Protein AF-M2NAG7-F1 (afdb_monomer_lite)

Sequence (103 aa):
MPPPTPLPQQFPQLAGRQALSSAPVLQQPTRSHENDNLAVGDREVECRLAEDIEAHAGKCGLEQTMIKKWLDGDRKANEVCRSQDEIMQATKRKIKRGQPQVV

Structure (mmCIF, N/CA/C/O backbone):
data_AF-M2NAG7-F1
#
_entry.id   AF-M2NAG7-F1
#
loop_
_atom_site.group_PDB
_atom_site.id
_atom_site.type_symbol
_atom_site.label_atom_id
_atom_site.label_alt_id
_atom_site.label_comp_id
_atom_site.label_asym_id
_atom_site.label_entity_id
_atom_site.label_seq_id
_atom_site.pdbx_PDB_ins_code
_atom_site.Cartn_x
_atom_site.Cartn_y
_atom_site.Cartn_z
_atom_site.occupancy
_atom_site.B_iso_or_equiv
_atom_site.auth_seq_id
_atom_site.auth_comp_id
_atom_site.auth_asym_id
_atom_site.auth_atom_id
_atom_site.pdbx_PDB_model_num
ATOM 1 N N . MET A 1 1 ? 56.112 7.330 62.595 1.00 54.31 1 MET A N 1
ATOM 2 C CA . MET A 1 1 ? 54.973 7.928 61.868 1.00 54.31 1 MET A CA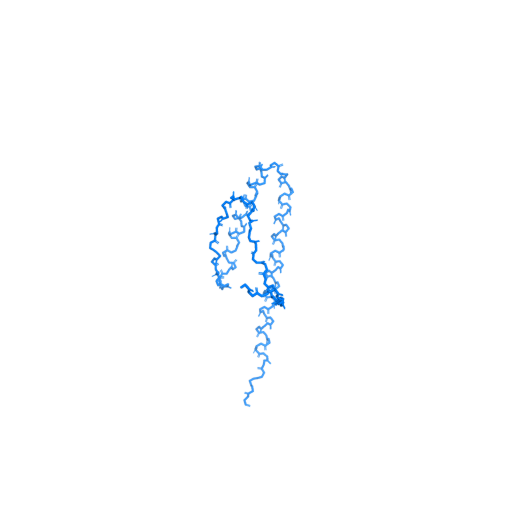 1
ATOM 3 C C . MET A 1 1 ? 55.524 8.824 60.765 1.00 54.31 1 MET A C 1
ATOM 5 O O . MET A 1 1 ? 56.148 9.818 61.115 1.00 54.31 1 MET A O 1
ATOM 9 N N . PRO A 1 2 ? 55.409 8.441 59.481 1.00 55.47 2 PRO A N 1
ATOM 10 C CA . PRO A 1 2 ? 55.806 9.270 58.338 1.00 55.47 2 PRO A CA 1
ATOM 11 C C . PRO A 1 2 ? 54.615 10.071 57.737 1.00 55.47 2 PRO A C 1
ATOM 13 O O . PRO A 1 2 ? 53.473 9.816 58.123 1.00 55.47 2 PRO A O 1
ATOM 16 N N . PRO A 1 3 ? 54.885 11.077 56.873 1.00 51.34 3 PRO A N 1
ATOM 17 C CA . PRO A 1 3 ? 54.092 12.306 56.683 1.00 51.34 3 PRO A CA 1
ATOM 18 C C . PRO A 1 3 ? 53.035 12.226 55.554 1.00 51.34 3 PRO A C 1
ATOM 20 O O . PRO A 1 3 ? 53.020 11.246 54.810 1.00 51.34 3 PRO A O 1
ATOM 23 N N . PRO A 1 4 ? 52.175 13.255 55.370 1.00 62.84 4 PRO A N 1
ATOM 24 C CA . PRO A 1 4 ? 51.257 13.347 54.231 1.00 62.84 4 PRO A CA 1
ATOM 25 C C . PRO A 1 4 ? 51.863 14.138 53.054 1.00 62.84 4 PRO A C 1
ATOM 27 O O . PRO A 1 4 ? 52.324 15.256 53.273 1.00 62.84 4 PRO A O 1
ATOM 30 N N . THR A 1 5 ? 51.839 13.602 51.817 1.00 56.00 5 THR A N 1
ATOM 31 C CA . THR A 1 5 ? 51.857 14.307 50.489 1.00 56.00 5 THR A CA 1
ATOM 32 C C . THR A 1 5 ? 51.952 13.290 49.313 1.00 56.00 5 THR A C 1
ATOM 34 O O . THR A 1 5 ? 52.484 12.211 49.561 1.00 56.00 5 THR A O 1
ATOM 37 N N . PRO A 1 6 ? 51.650 13.592 48.017 1.00 47.88 6 PRO A N 1
ATOM 38 C CA . PRO A 1 6 ? 50.519 14.276 47.339 1.00 47.88 6 PRO A CA 1
ATOM 39 C C . PRO A 1 6 ? 49.881 13.469 46.139 1.00 47.88 6 PRO A C 1
ATOM 41 O O . PRO A 1 6 ? 50.386 12.430 45.730 1.00 47.88 6 PRO A O 1
ATOM 44 N N . LEU A 1 7 ? 48.769 13.988 45.573 1.00 53.19 7 LEU A N 1
ATOM 45 C CA . LEU A 1 7 ? 47.985 13.622 44.342 1.00 53.19 7 LEU A CA 1
ATOM 46 C C . LEU A 1 7 ? 48.819 13.560 43.014 1.00 53.19 7 LEU A C 1
ATOM 48 O O . LEU A 1 7 ? 49.886 14.174 43.039 1.00 53.19 7 LEU A O 1
ATOM 52 N N . PRO A 1 8 ? 48.395 12.953 41.847 1.00 46.47 8 PRO A N 1
ATOM 53 C CA . PRO A 1 8 ? 47.119 13.236 41.135 1.00 46.47 8 PRO A CA 1
ATOM 54 C C . PRO A 1 8 ? 46.455 12.156 40.216 1.00 46.47 8 PRO A C 1
ATOM 56 O O . PRO A 1 8 ? 47.049 11.175 39.793 1.00 46.47 8 PRO A O 1
ATOM 59 N N . GLN A 1 9 ? 45.180 12.438 39.895 1.00 55.50 9 GLN A N 1
ATOM 60 C CA . GLN A 1 9 ? 44.351 12.086 38.719 1.00 55.50 9 GLN A CA 1
ATOM 61 C C . GLN A 1 9 ? 44.600 10.801 37.900 1.00 55.50 9 GLN A C 1
ATOM 63 O O . GLN A 1 9 ? 45.524 10.732 37.100 1.00 55.50 9 GLN A O 1
ATOM 68 N N . GLN A 1 10 ? 43.572 9.942 37.867 1.00 42.47 10 GLN A N 1
ATOM 69 C CA . GLN A 1 10 ? 43.017 9.389 36.622 1.00 42.47 10 GLN A CA 1
ATOM 70 C C . GLN A 1 10 ? 41.552 8.969 36.860 1.00 42.47 10 GLN A C 1
ATOM 72 O O . GLN A 1 10 ? 41.267 8.098 37.676 1.00 42.47 10 GLN A O 1
ATOM 77 N N . PHE A 1 11 ? 40.605 9.620 36.179 1.00 52.41 11 PHE A N 1
ATOM 78 C CA . PHE A 1 11 ? 39.233 9.110 36.021 1.00 52.41 11 PHE A CA 1
ATOM 79 C C . PHE A 1 11 ? 39.282 7.809 35.190 1.00 52.41 11 PHE A C 1
ATOM 81 O O . PHE A 1 11 ? 40.124 7.721 34.293 1.00 52.41 11 PHE A O 1
ATOM 88 N N . PRO A 1 12 ? 38.431 6.799 35.468 1.00 46.38 12 PRO A N 1
ATOM 89 C CA . PRO A 1 12 ? 36.985 6.908 35.246 1.00 46.38 12 PRO A CA 1
ATOM 90 C C . PRO A 1 12 ? 36.135 6.428 36.434 1.00 46.38 12 PRO A C 1
ATOM 92 O O . PRO A 1 12 ? 36.336 5.343 36.975 1.00 46.38 12 PRO A O 1
ATOM 95 N N . GLN A 1 13 ? 35.125 7.221 36.810 1.00 43.75 13 GLN A N 1
ATOM 96 C CA . GLN A 1 13 ? 34.087 6.766 37.735 1.00 43.75 13 GLN A CA 1
ATOM 97 C C . GLN A 1 13 ? 33.206 5.729 37.035 1.00 43.75 13 GLN A C 1
ATOM 99 O O . GLN A 1 13 ? 32.308 6.052 36.262 1.00 43.75 13 GLN A O 1
ATOM 104 N N . LEU A 1 14 ? 33.470 4.466 37.343 1.00 50.72 14 LEU A N 1
ATOM 105 C CA . LEU A 1 14 ? 32.476 3.408 37.311 1.00 50.72 14 LEU A CA 1
ATOM 106 C C . LEU A 1 14 ? 31.550 3.614 38.514 1.00 50.72 14 LEU A C 1
ATOM 108 O O . LEU A 1 14 ? 31.922 3.328 39.649 1.00 50.72 14 LEU A O 1
ATOM 112 N N . ALA A 1 15 ? 30.340 4.104 38.267 1.00 43.22 15 ALA A N 1
ATOM 113 C CA . ALA A 1 15 ? 29.250 4.044 39.232 1.00 43.22 15 ALA A CA 1
ATOM 114 C C . ALA A 1 15 ? 27.980 3.611 38.498 1.00 43.22 15 ALA A C 1
ATOM 116 O O . ALA A 1 15 ? 27.263 4.409 37.901 1.00 43.22 15 ALA A O 1
ATOM 117 N N . GLY A 1 16 ? 27.738 2.301 38.506 1.00 40.56 16 GLY A N 1
ATOM 118 C CA . GLY A 1 16 ? 26.449 1.742 38.132 1.00 40.56 16 GLY A CA 1
ATOM 119 C C . GLY A 1 16 ? 25.398 1.982 39.217 1.00 40.56 16 GLY A C 1
ATOM 120 O O . GLY A 1 16 ? 25.728 2.024 40.400 1.00 40.56 16 GLY A O 1
ATOM 121 N N . ARG A 1 17 ? 24.135 2.088 38.792 1.00 38.84 17 ARG A N 1
ATOM 122 C CA . ARG A 1 17 ? 22.899 1.606 39.452 1.00 38.84 17 ARG A CA 1
ATOM 123 C C . ARG A 1 17 ? 21.710 2.191 38.683 1.00 38.84 17 ARG A C 1
ATOM 125 O O . ARG A 1 17 ? 21.492 3.390 38.690 1.00 38.84 17 ARG A O 1
ATOM 132 N N . GLN A 1 18 ? 21.102 1.401 37.805 1.00 47.41 18 GLN A N 1
ATOM 133 C CA . GLN A 1 18 ? 19.862 0.664 38.083 1.00 47.41 18 GLN A CA 1
ATOM 134 C C . GLN A 1 18 ? 18.678 1.554 38.487 1.00 47.41 18 GLN A C 1
ATOM 136 O O . GLN A 1 18 ? 18.536 1.902 39.655 1.00 47.41 18 GLN A O 1
ATOM 141 N N . ALA A 1 19 ? 17.784 1.795 37.528 1.00 46.16 19 ALA A N 1
ATOM 142 C CA . ALA A 1 19 ? 16.334 1.772 37.722 1.00 46.16 19 ALA A CA 1
ATOM 143 C C . ALA A 1 19 ? 15.638 1.652 36.352 1.00 46.16 19 ALA A C 1
ATOM 145 O O . ALA A 1 19 ? 16.144 2.196 35.377 1.00 46.16 19 ALA A O 1
ATOM 146 N N . LEU A 1 20 ? 14.472 0.987 36.336 1.00 40.16 20 LEU A N 1
ATOM 147 C CA . LEU A 1 20 ? 13.581 0.630 35.210 1.00 40.16 20 LEU A CA 1
ATOM 148 C C . LEU A 1 20 ? 13.825 -0.799 34.688 1.00 40.16 20 LEU A C 1
ATOM 150 O O . LEU A 1 20 ? 14.459 -1.028 33.670 1.00 40.16 20 LEU A O 1
ATOM 154 N N . SER A 1 21 ? 13.529 -1.812 35.505 1.00 39.53 21 SER A N 1
ATOM 155 C CA . SER A 1 21 ? 12.184 -2.398 35.669 1.00 39.53 21 SER A CA 1
ATOM 156 C C . SER A 1 21 ? 11.698 -3.119 34.408 1.00 39.53 21 SER A C 1
ATOM 158 O O . SER A 1 21 ? 10.997 -2.555 33.578 1.00 39.53 21 SER A O 1
ATOM 160 N N . SER A 1 22 ? 12.089 -4.390 34.320 1.00 49.59 22 SER A N 1
ATOM 161 C CA . SER A 1 22 ? 11.309 -5.541 33.852 1.00 49.59 22 SER A CA 1
ATOM 162 C C . SER A 1 22 ? 10.132 -5.266 32.904 1.00 49.59 22 SER A C 1
ATOM 164 O O . SER A 1 22 ? 8.978 -5.250 33.325 1.00 49.59 22 SER A O 1
ATOM 166 N N . ALA A 1 23 ? 10.411 -5.187 31.607 1.00 46.81 23 ALA A N 1
ATOM 167 C CA . ALA A 1 23 ? 9.465 -5.595 30.572 1.00 46.81 23 ALA A CA 1
ATOM 168 C C . ALA A 1 23 ? 10.167 -6.655 29.707 1.00 46.81 23 ALA A C 1
ATOM 170 O O . ALA A 1 23 ? 11.308 -6.424 29.296 1.00 46.81 23 ALA A O 1
ATOM 171 N N . PRO A 1 24 ? 9.57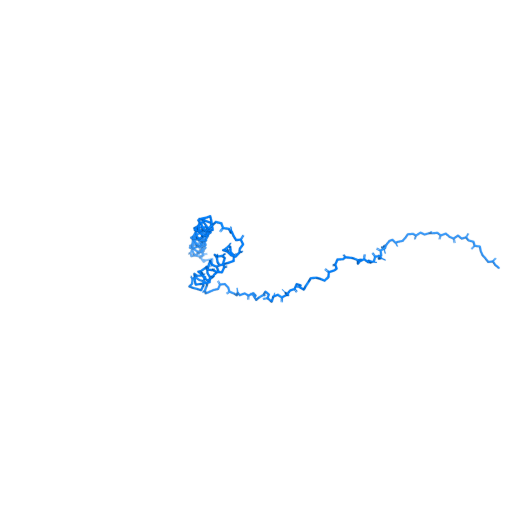2 -7.838 29.465 1.00 40.62 24 PRO A N 1
ATOM 172 C CA . PRO A 1 24 ? 10.224 -8.869 28.676 1.00 40.62 24 PRO A CA 1
ATOM 173 C C . PRO A 1 24 ? 10.252 -8.421 27.213 1.00 40.62 24 PRO A C 1
ATOM 175 O O . PRO A 1 24 ? 9.263 -8.532 26.493 1.00 40.62 24 PRO A O 1
ATOM 178 N N . VAL A 1 25 ? 11.396 -7.906 26.764 1.00 47.97 25 VAL A N 1
ATOM 179 C CA . VAL A 1 25 ? 11.679 -7.761 25.336 1.00 47.97 25 VAL A CA 1
ATOM 180 C C . VAL A 1 25 ? 11.892 -9.172 24.805 1.00 47.97 25 VAL A C 1
ATOM 182 O O . VAL A 1 25 ? 12.959 -9.761 24.974 1.00 47.97 25 VAL A O 1
ATOM 185 N N . LEU A 1 26 ? 10.840 -9.739 24.215 1.00 44.16 26 LEU A N 1
ATOM 186 C CA . LEU A 1 26 ? 10.931 -10.930 23.380 1.00 44.16 26 LEU A CA 1
ATOM 187 C C . LEU A 1 26 ? 11.926 -10.619 22.257 1.00 44.16 26 LEU A C 1
ATOM 189 O O . LEU A 1 26 ? 11.590 -9.943 21.287 1.00 44.16 26 LEU A O 1
ATOM 193 N N . GLN A 1 27 ? 13.169 -11.074 22.421 1.00 47.25 27 GLN A N 1
ATOM 194 C CA . GLN A 1 27 ? 14.176 -11.056 21.369 1.00 47.25 27 GLN A CA 1
ATOM 195 C C . GLN A 1 27 ? 13.714 -12.019 20.278 1.00 47.25 27 GLN A C 1
ATOM 197 O O . GLN A 1 27 ? 13.964 -13.222 20.343 1.00 47.25 27 GLN A O 1
ATOM 202 N N . GLN A 1 28 ? 12.977 -11.503 19.297 1.00 46.06 28 GLN A N 1
ATOM 203 C CA . GLN A 1 28 ? 12.740 -12.251 18.076 1.00 46.06 28 GLN A CA 1
ATOM 204 C C . GLN A 1 28 ? 14.066 -12.343 17.311 1.00 46.06 28 GLN A C 1
ATOM 206 O O . GLN A 1 28 ? 14.724 -11.317 17.123 1.00 46.06 28 GLN A O 1
ATOM 211 N N . PRO A 1 29 ? 14.493 -13.540 16.874 1.00 46.88 29 PRO A N 1
ATOM 212 C CA . PRO A 1 29 ? 15.683 -13.670 16.054 1.00 46.88 29 PRO A CA 1
ATOM 213 C C . PRO A 1 29 ? 15.443 -12.945 14.729 1.00 46.88 29 PRO A C 1
ATOM 215 O O . PRO A 1 29 ? 14.604 -13.364 13.930 1.00 46.88 29 PRO A O 1
ATOM 218 N N . THR A 1 30 ? 16.185 -11.870 14.473 1.00 53.25 30 THR A N 1
ATOM 219 C CA . THR A 1 30 ? 16.303 -11.281 13.137 1.00 53.25 30 THR A CA 1
ATOM 220 C C . THR A 1 30 ? 16.981 -12.297 12.228 1.00 53.25 30 THR A C 1
ATOM 222 O O . THR A 1 30 ? 18.205 -12.368 12.140 1.00 53.25 30 THR A O 1
ATOM 225 N N . ARG A 1 31 ? 16.168 -13.132 11.577 1.00 50.47 31 ARG A N 1
ATOM 226 C CA . ARG A 1 31 ? 16.596 -14.004 10.488 1.00 50.47 31 ARG A CA 1
ATOM 227 C C . ARG A 1 31 ? 16.919 -13.108 9.300 1.00 50.47 31 ARG A C 1
ATOM 229 O O . ARG A 1 31 ? 16.017 -12.591 8.649 1.00 50.47 31 ARG A O 1
ATOM 236 N N . SER A 1 32 ? 18.205 -12.911 9.041 1.00 49.84 32 SER A N 1
ATOM 237 C CA . SER A 1 32 ? 18.695 -12.322 7.798 1.00 49.84 32 SER A CA 1
ATOM 238 C C . SER A 1 32 ? 18.244 -13.222 6.648 1.00 49.84 32 SER A C 1
ATOM 240 O O . SER A 1 32 ? 18.798 -14.301 6.450 1.00 49.84 32 SER A O 1
ATOM 242 N N . HIS A 1 33 ? 17.168 -12.839 5.962 1.00 49.16 33 HIS A N 1
ATOM 243 C CA . HIS A 1 33 ? 16.669 -13.574 4.810 1.00 49.16 33 HIS A CA 1
ATOM 244 C C . HIS A 1 33 ? 17.303 -12.978 3.556 1.00 49.16 33 HIS A C 1
ATOM 246 O O . HIS A 1 33 ? 17.091 -11.809 3.234 1.00 49.16 33 HIS A O 1
ATOM 252 N N . GLU A 1 34 ? 18.122 -13.782 2.883 1.00 43.88 34 GLU A N 1
ATOM 253 C CA . GLU A 1 34 ? 18.700 -13.448 1.587 1.00 43.88 34 GLU A CA 1
ATOM 254 C C . GLU A 1 34 ? 17.579 -13.157 0.578 1.00 43.88 34 GLU A C 1
ATOM 256 O O . GLU A 1 34 ? 16.529 -13.812 0.553 1.00 43.88 34 GLU A O 1
ATOM 261 N N . ASN A 1 35 ? 17.790 -12.087 -0.184 1.00 46.75 35 ASN A N 1
ATOM 262 C CA . ASN A 1 35 ? 16.773 -11.278 -0.846 1.00 46.75 35 ASN A CA 1
ATOM 263 C C . ASN A 1 35 ? 16.601 -11.691 -2.322 1.00 46.75 35 ASN A C 1
ATOM 265 O O . ASN A 1 35 ? 16.593 -10.843 -3.202 1.00 46.75 35 ASN A O 1
ATOM 269 N N . ASP A 1 36 ? 16.526 -12.995 -2.613 1.00 46.69 36 ASP A N 1
ATOM 270 C CA . ASP A 1 36 ? 16.556 -13.491 -4.005 1.00 46.69 36 ASP A CA 1
ATOM 271 C C . ASP A 1 36 ? 15.265 -14.208 -4.465 1.00 46.69 36 ASP A C 1
ATOM 273 O O . ASP A 1 36 ? 15.209 -14.721 -5.577 1.00 46.69 36 ASP A O 1
ATOM 277 N N . ASN A 1 37 ? 14.185 -14.210 -3.664 1.00 42.78 37 ASN A N 1
ATOM 278 C CA . ASN A 1 37 ? 12.890 -14.833 -4.030 1.00 42.78 37 ASN A CA 1
ATOM 279 C C . ASN A 1 37 ? 11.630 -14.037 -3.594 1.00 42.78 37 ASN A C 1
ATOM 281 O O . ASN A 1 37 ? 10.547 -14.602 -3.451 1.00 42.78 37 ASN A O 1
ATOM 285 N N . LEU A 1 38 ? 11.743 -12.726 -3.356 1.00 49.47 38 LEU A N 1
ATOM 286 C CA . LEU A 1 38 ? 10.742 -11.970 -2.580 1.00 49.47 38 LEU A CA 1
ATOM 287 C C . LEU A 1 38 ? 9.449 -11.575 -3.311 1.00 49.47 38 LEU A C 1
ATOM 289 O O . LEU A 1 38 ? 8.421 -11.417 -2.666 1.00 49.47 38 LEU A O 1
ATOM 293 N N . ALA A 1 39 ? 9.423 -11.496 -4.643 1.00 51.72 39 ALA A N 1
ATOM 294 C CA . ALA A 1 39 ? 8.281 -10.876 -5.330 1.00 51.72 39 ALA A CA 1
ATOM 295 C C . ALA A 1 39 ? 6.931 -11.614 -5.163 1.00 51.72 39 ALA A C 1
ATOM 297 O O . ALA A 1 39 ? 5.881 -10.973 -5.144 1.00 51.72 39 ALA A O 1
ATOM 298 N N . VAL A 1 40 ? 6.935 -12.949 -5.048 1.00 47.09 40 VAL A N 1
ATOM 299 C CA . VAL A 1 40 ? 5.699 -13.746 -4.884 1.00 47.09 40 VAL A CA 1
ATOM 300 C C . VAL A 1 40 ? 5.348 -13.947 -3.404 1.00 47.09 40 VAL A C 1
ATOM 302 O O . VAL A 1 40 ? 4.170 -13.956 -3.059 1.00 47.09 40 VAL A O 1
ATOM 305 N N . GLY A 1 41 ? 6.353 -14.039 -2.525 1.00 54.78 41 GLY A N 1
ATOM 306 C CA . GLY A 1 41 ? 6.153 -14.173 -1.077 1.00 54.78 41 GLY A CA 1
ATOM 307 C C . GLY A 1 41 ? 5.698 -12.878 -0.401 1.00 54.78 41 GLY A C 1
ATOM 308 O O . GLY A 1 41 ? 4.910 -12.927 0.541 1.00 54.78 41 GLY A O 1
ATOM 309 N N . ASP A 1 42 ? 6.118 -11.721 -0.914 1.00 71.75 42 ASP A N 1
ATOM 310 C CA . ASP A 1 42 ? 5.800 -10.424 -0.313 1.00 71.75 42 ASP A CA 1
ATOM 311 C C . ASP A 1 42 ? 4.310 -10.111 -0.351 1.00 71.75 42 ASP A C 1
ATOM 313 O O . ASP A 1 42 ? 3.776 -9.572 0.609 1.00 71.75 42 ASP A O 1
ATOM 317 N N . ARG A 1 43 ? 3.605 -10.474 -1.427 1.00 76.44 43 ARG A N 1
ATOM 318 C CA . ARG A 1 43 ? 2.201 -10.073 -1.583 1.00 76.44 43 ARG A CA 1
ATOM 319 C C . ARG A 1 43 ? 1.263 -10.820 -0.636 1.00 76.44 43 ARG A C 1
ATOM 321 O O . ARG A 1 43 ? 0.332 -10.225 -0.105 1.00 76.44 43 ARG A O 1
ATOM 328 N N . GLU A 1 44 ? 1.501 -12.109 -0.411 1.00 82.81 44 GLU A N 1
ATOM 329 C CA . GLU A 1 44 ? 0.724 -12.893 0.558 1.00 82.81 44 GLU A CA 1
ATOM 330 C C . GLU A 1 44 ? 1.028 -12.452 1.998 1.00 82.81 44 GLU A C 1
ATOM 332 O O . GLU A 1 44 ? 0.121 -12.348 2.825 1.00 82.81 44 GLU A O 1
ATOM 337 N N . VAL A 1 45 ? 2.291 -12.120 2.287 1.00 85.81 45 VAL A N 1
ATOM 338 C CA . VAL A 1 45 ? 2.703 -11.543 3.575 1.00 85.81 45 VAL A CA 1
ATOM 339 C C . VAL A 1 45 ? 2.067 -10.169 3.794 1.00 85.81 45 VAL A C 1
ATOM 341 O O . VAL A 1 45 ? 1.534 -9.926 4.874 1.00 85.81 45 VAL A O 1
ATOM 344 N N . GLU A 1 46 ? 2.048 -9.302 2.781 1.00 87.44 46 GLU A N 1
ATOM 345 C CA . GLU A 1 46 ? 1.375 -7.997 2.817 1.00 87.44 46 GLU A CA 1
ATOM 346 C C . 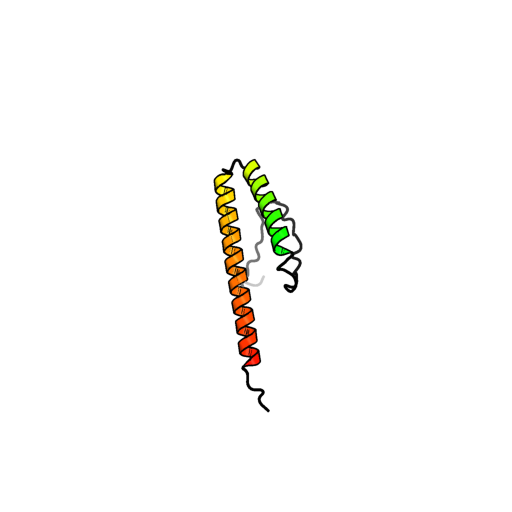GLU A 1 46 ? -0.126 -8.140 3.081 1.00 87.44 46 GLU A C 1
ATOM 348 O O . GLU A 1 46 ? -0.673 -7.411 3.906 1.00 87.44 46 GLU A O 1
ATOM 353 N N . CYS A 1 47 ? -0.799 -9.093 2.428 1.00 87.25 47 CYS A N 1
ATOM 354 C CA . CYS A 1 47 ? -2.219 -9.352 2.665 1.00 87.25 47 CYS A CA 1
ATOM 355 C C . CYS A 1 47 ? -2.488 -9.799 4.106 1.00 87.25 47 CYS A C 1
ATOM 357 O O . CYS A 1 47 ? -3.354 -9.228 4.764 1.00 87.25 47 CYS A O 1
ATOM 359 N N . ARG A 1 48 ? -1.713 -10.758 4.622 1.00 92.00 48 ARG A N 1
ATOM 360 C CA . ARG A 1 48 ? -1.854 -11.233 6.008 1.00 92.00 48 ARG A CA 1
ATOM 361 C C . ARG A 1 48 ? -1.560 -10.133 7.027 1.00 92.00 48 ARG A C 1
ATOM 363 O O . ARG A 1 48 ? -2.286 -9.989 8.004 1.00 92.00 48 ARG A O 1
ATOM 370 N N . LEU A 1 49 ? -0.528 -9.325 6.784 1.00 91.00 49 LEU A N 1
ATOM 371 C CA . LEU A 1 49 ? -0.198 -8.186 7.637 1.00 91.00 49 LEU A CA 1
ATOM 372 C C . LEU A 1 49 ? -1.323 -7.142 7.637 1.00 91.00 49 LEU A C 1
ATOM 374 O O . LEU A 1 49 ? -1.668 -6.618 8.693 1.00 91.00 49 LEU A O 1
ATOM 378 N N . ALA A 1 50 ? -1.922 -6.862 6.478 1.00 91.31 50 ALA A N 1
ATOM 379 C CA . ALA A 1 50 ? -3.060 -5.954 6.377 1.00 91.31 50 ALA A CA 1
ATOM 380 C C . ALA A 1 50 ? -4.268 -6.459 7.183 1.00 91.31 50 ALA A C 1
ATOM 382 O O . ALA A 1 50 ? -4.870 -5.677 7.916 1.00 91.31 50 ALA A O 1
ATOM 383 N N . GLU A 1 51 ? -4.581 -7.756 7.110 1.00 92.56 51 GLU A N 1
ATOM 384 C CA . GLU A 1 51 ? -5.650 -8.383 7.903 1.00 92.56 51 GLU A CA 1
ATOM 385 C C . GLU A 1 51 ? -5.394 -8.264 9.414 1.00 92.56 51 GLU A C 1
ATOM 387 O O . GLU A 1 51 ? -6.289 -7.875 10.170 1.00 92.56 51 GLU A O 1
ATOM 392 N N . ASP A 1 52 ? -4.163 -8.529 9.860 1.00 94.38 52 ASP A N 1
ATOM 393 C CA . ASP A 1 52 ? -3.771 -8.395 11.266 1.00 94.38 52 ASP A CA 1
ATOM 394 C C . ASP A 1 52 ? -3.874 -6.939 11.751 1.00 94.38 52 ASP A C 1
ATOM 396 O O . ASP A 1 52 ? -4.354 -6.678 12.861 1.00 94.38 52 ASP A O 1
ATOM 400 N N . ILE A 1 53 ? -3.474 -5.977 10.911 1.00 93.00 53 ILE A N 1
ATOM 401 C CA . ILE A 1 53 ? -3.585 -4.542 11.198 1.00 93.00 53 ILE A CA 1
ATOM 402 C C . ILE A 1 53 ? -5.053 -4.121 11.290 1.00 93.00 53 ILE A C 1
ATOM 404 O O . ILE A 1 53 ? -5.421 -3.447 12.252 1.00 93.00 53 ILE A O 1
ATOM 408 N N . GLU A 1 54 ? -5.909 -4.527 10.348 1.00 93.25 54 GLU A N 1
ATOM 409 C CA . GLU A 1 54 ? -7.345 -4.226 10.394 1.00 93.25 54 GLU A CA 1
ATOM 410 C C . GLU A 1 54 ? -8.004 -4.817 11.646 1.00 93.25 54 GLU A C 1
ATOM 412 O O . GLU A 1 54 ? -8.760 -4.128 12.340 1.00 93.25 54 GLU A O 1
ATOM 417 N N . ALA A 1 55 ? -7.684 -6.068 11.985 1.00 92.50 55 ALA A N 1
ATOM 418 C CA . ALA A 1 55 ? -8.208 -6.733 13.170 1.00 92.50 55 ALA A CA 1
ATOM 419 C C . ALA A 1 55 ? -7.746 -6.053 14.468 1.00 92.50 55 ALA A C 1
ATOM 421 O O . ALA A 1 55 ? -8.539 -5.886 15.401 1.00 92.50 55 ALA A O 1
ATOM 422 N N . HIS A 1 56 ? -6.477 -5.649 14.552 1.00 94.50 56 HIS A N 1
ATOM 423 C CA . HIS A 1 56 ? -5.948 -4.929 15.708 1.00 94.50 56 HIS A CA 1
ATOM 424 C C . HIS A 1 56 ? -6.559 -3.530 15.830 1.00 94.50 56 HIS A C 1
ATOM 426 O O . HIS A 1 56 ? -7.029 -3.151 16.902 1.00 94.50 56 HIS A O 1
ATOM 432 N N . ALA A 1 57 ? -6.640 -2.793 14.726 1.00 93.25 57 ALA A N 1
ATOM 433 C CA . ALA A 1 57 ? -7.239 -1.468 14.684 1.00 93.25 57 ALA A CA 1
ATOM 434 C C . ALA A 1 57 ? -8.718 -1.481 15.094 1.00 93.25 57 ALA A C 1
ATOM 436 O O . ALA A 1 57 ? -9.155 -0.610 15.848 1.00 93.25 57 ALA A O 1
ATOM 437 N N . GLY A 1 58 ? -9.465 -2.509 14.676 1.00 92.00 58 GLY A N 1
ATOM 438 C CA . GLY A 1 58 ? -10.838 -2.738 15.121 1.00 92.00 58 GLY A CA 1
ATOM 439 C C . GLY A 1 58 ? -10.944 -2.927 16.638 1.00 92.00 58 GLY A C 1
ATOM 440 O O . GLY A 1 58 ? -11.816 -2.331 17.267 1.00 92.00 58 GLY A O 1
ATOM 441 N N . LYS A 1 59 ? -10.018 -3.676 17.257 1.00 94.94 59 LYS A N 1
ATOM 442 C CA . LYS A 1 59 ? -9.951 -3.834 18.727 1.00 94.94 59 LYS A CA 1
ATOM 443 C C . LYS A 1 59 ? -9.621 -2.522 19.445 1.00 94.94 59 LYS A C 1
ATOM 445 O O . LYS A 1 59 ? -10.079 -2.312 20.563 1.00 94.94 59 LYS A O 1
ATOM 450 N N . CYS A 1 60 ? -8.853 -1.644 18.808 1.00 93.88 60 CYS A N 1
ATOM 451 C CA . CYS A 1 60 ? -8.514 -0.317 19.325 1.00 93.88 60 CYS A CA 1
ATOM 452 C C . CYS A 1 60 ? -9.602 0.743 19.074 1.00 93.88 60 CYS A C 1
ATOM 454 O O . CYS A 1 60 ? -9.426 1.888 19.483 1.00 93.88 60 CYS A O 1
ATOM 456 N N . GLY A 1 61 ? -10.709 0.390 18.408 1.00 93.69 61 GLY A N 1
ATOM 457 C CA . GLY A 1 61 ? -11.791 1.327 18.096 1.00 93.69 61 GLY A CA 1
ATOM 458 C C . GLY A 1 61 ? -11.425 2.367 17.034 1.00 93.69 61 GLY A C 1
ATOM 459 O O . GLY A 1 61 ? -12.037 3.433 16.985 1.00 93.69 61 GLY A O 1
ATOM 460 N N . LEU A 1 62 ? -10.421 2.085 16.198 1.00 94.00 62 LEU A N 1
ATOM 461 C CA . LEU A 1 62 ? -10.039 2.972 15.103 1.00 94.00 62 LEU A CA 1
ATOM 462 C C . LEU A 1 62 ? -11.060 2.901 13.965 1.00 94.00 62 LEU A C 1
ATOM 464 O O . LEU A 1 62 ? -11.642 1.853 13.678 1.00 94.00 62 LEU A O 1
ATOM 468 N N . GLU A 1 63 ? -11.257 4.030 13.286 1.00 95.00 63 GLU A N 1
ATOM 469 C CA . GLU A 1 63 ? -12.191 4.106 12.171 1.00 95.00 63 GLU A CA 1
ATOM 470 C C . GLU A 1 63 ? -11.710 3.239 10.999 1.00 95.00 63 GLU A C 1
ATOM 472 O O . GLU A 1 63 ? -10.643 3.464 10.420 1.00 95.00 63 GLU A O 1
ATOM 477 N N . GLN A 1 64 ? -12.535 2.268 10.601 1.00 90.69 64 GLN A N 1
ATOM 478 C CA . GLN A 1 64 ? -12.177 1.303 9.562 1.00 90.69 64 GLN A CA 1
ATOM 479 C C . GLN A 1 64 ? -11.873 1.973 8.210 1.00 90.69 64 GLN A C 1
ATOM 481 O O . GLN A 1 64 ? -11.028 1.494 7.456 1.00 90.69 64 GLN A O 1
ATOM 486 N N . THR A 1 65 ? -12.527 3.098 7.894 1.00 94.12 65 THR A N 1
ATOM 487 C CA . THR A 1 65 ? -12.278 3.820 6.636 1.00 94.12 65 THR A CA 1
ATOM 488 C C . THR A 1 65 ? -10.886 4.455 6.607 1.00 94.12 65 THR A C 1
ATOM 490 O O . THR A 1 65 ? -10.238 4.468 5.560 1.00 94.12 65 THR A O 1
ATOM 493 N N . MET A 1 66 ? -10.399 4.939 7.754 1.00 94.69 66 MET A N 1
ATOM 494 C CA . MET A 1 66 ? -9.074 5.535 7.887 1.00 94.69 66 MET A CA 1
ATOM 495 C C . MET A 1 66 ? -7.986 4.471 7.740 1.00 94.69 66 MET A C 1
ATOM 497 O O . MET A 1 66 ? -7.024 4.683 7.005 1.00 94.69 66 MET A O 1
ATOM 501 N N . ILE A 1 67 ? -8.181 3.306 8.364 1.00 95.44 67 ILE A N 1
ATOM 502 C CA . ILE A 1 67 ? -7.267 2.162 8.248 1.00 95.44 67 ILE A CA 1
ATOM 503 C C . ILE A 1 67 ? -7.168 1.687 6.798 1.00 95.44 67 ILE A C 1
ATOM 505 O O . ILE A 1 67 ? -6.064 1.542 6.282 1.00 95.44 67 ILE A O 1
ATOM 509 N N . LYS A 1 68 ? -8.303 1.536 6.105 1.00 92.81 68 LYS A N 1
ATOM 510 C CA . LYS A 1 68 ? -8.321 1.144 4.688 1.00 92.81 68 LYS A CA 1
ATOM 511 C C . LYS A 1 68 ? -7.577 2.135 3.800 1.00 92.81 68 LYS A C 1
ATOM 513 O O . LYS A 1 68 ? -6.748 1.729 2.996 1.00 92.81 68 LYS A O 1
ATOM 518 N N . LYS A 1 69 ? -7.809 3.440 3.982 1.00 95.88 69 LYS A N 1
ATOM 519 C CA . LYS A 1 69 ? -7.083 4.481 3.234 1.00 95.88 69 LYS A CA 1
ATOM 520 C C . LYS A 1 69 ? -5.57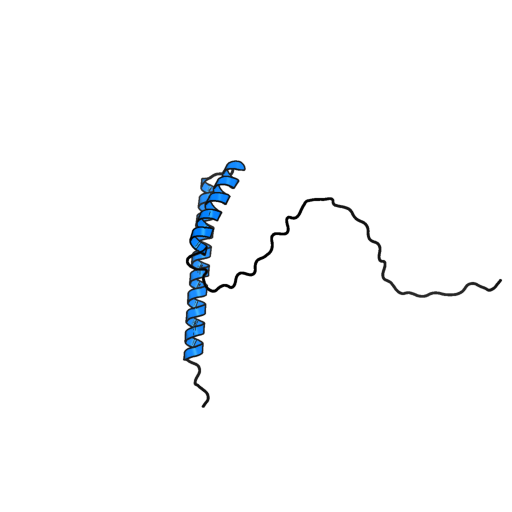9 4.442 3.496 1.00 95.88 69 LYS A C 1
ATOM 522 O O . LYS A 1 69 ? -4.802 4.662 2.571 1.00 95.88 69 LYS A O 1
ATOM 527 N N . TRP A 1 70 ? -5.178 4.187 4.739 1.00 94.75 70 TRP A N 1
ATOM 528 C CA . TRP A 1 70 ? -3.772 4.064 5.102 1.00 94.75 70 TRP A CA 1
ATOM 529 C C . TRP A 1 70 ? -3.130 2.833 4.447 1.00 94.75 70 TRP A C 1
ATOM 531 O O . TRP A 1 70 ? -2.109 2.980 3.781 1.00 94.75 70 TRP A O 1
ATOM 541 N N . LEU A 1 71 ? -3.775 1.664 4.529 1.00 93.56 71 LEU A N 1
ATOM 542 C CA . LEU A 1 71 ? -3.315 0.424 3.888 1.00 93.56 71 LEU A CA 1
ATOM 543 C C . LEU A 1 71 ? -3.233 0.543 2.359 1.00 93.56 71 LEU A C 1
ATOM 545 O O . LEU A 1 71 ? -2.296 0.038 1.743 1.00 93.56 71 LEU A O 1
ATOM 549 N N . ASP A 1 72 ? -4.185 1.234 1.732 1.00 93.44 72 ASP A N 1
ATOM 550 C CA . ASP A 1 72 ? -4.136 1.522 0.295 1.00 93.44 72 ASP A CA 1
ATOM 551 C C . ASP A 1 72 ? -2.955 2.431 -0.069 1.00 93.44 72 ASP A C 1
ATOM 553 O O . ASP A 1 72 ? -2.338 2.265 -1.123 1.00 93.44 72 ASP A O 1
ATOM 557 N N . GLY A 1 73 ? -2.644 3.408 0.787 1.00 93.25 73 GLY A N 1
ATOM 558 C CA . GLY A 1 73 ? -1.481 4.277 0.629 1.00 93.25 73 GLY A CA 1
ATOM 559 C C . GLY A 1 73 ? -0.168 3.505 0.741 1.00 93.25 73 GLY A C 1
ATOM 560 O O . GLY A 1 73 ? 0.698 3.656 -0.119 1.00 93.25 73 GLY A O 1
ATOM 561 N N . ASP A 1 74 ? -0.058 2.645 1.751 1.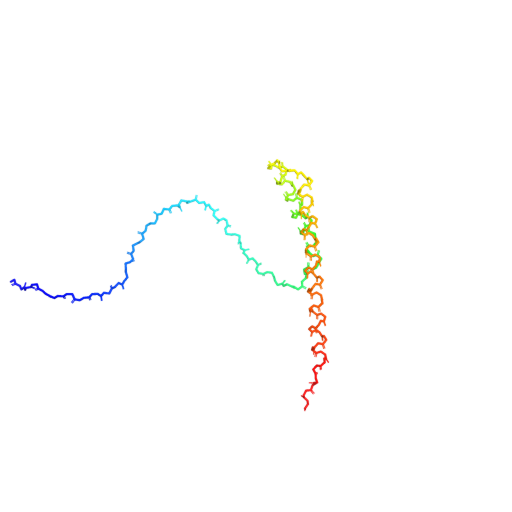00 91.88 74 ASP A N 1
ATOM 562 C CA . ASP A 1 74 ? 1.102 1.780 1.982 1.00 91.88 74 ASP A CA 1
ATOM 563 C C . ASP A 1 74 ? 1.345 0.834 0.795 1.00 91.88 74 ASP A C 1
ATOM 565 O O . ASP A 1 74 ? 2.440 0.786 0.234 1.00 91.88 74 ASP A O 1
ATOM 569 N N . ARG A 1 75 ? 0.280 0.202 0.284 1.00 89.75 75 ARG A N 1
ATOM 570 C CA . ARG A 1 75 ? 0.348 -0.656 -0.908 1.00 89.75 75 ARG A CA 1
ATOM 571 C C . ARG A 1 75 ? 0.882 0.084 -2.133 1.00 89.75 75 ARG A C 1
ATOM 573 O O . ARG A 1 75 ? 1.749 -0.431 -2.835 1.00 89.75 75 ARG A O 1
ATOM 580 N N . LYS A 1 76 ? 0.393 1.302 -2.385 1.00 91.56 76 LYS A N 1
ATOM 581 C CA . LYS A 1 76 ? 0.875 2.136 -3.498 1.00 91.56 76 LYS A CA 1
ATOM 582 C C . LYS A 1 76 ? 2.336 2.540 -3.318 1.00 91.56 76 LYS A C 1
ATOM 584 O O . LYS A 1 76 ? 3.075 2.572 -4.297 1.00 91.56 76 LYS A O 1
ATOM 589 N N . ALA A 1 77 ? 2.763 2.840 -2.093 1.00 87.19 77 ALA A N 1
ATOM 590 C CA . ALA A 1 77 ? 4.162 3.140 -1.808 1.00 87.19 77 ALA A CA 1
ATOM 591 C C . ALA A 1 77 ? 5.058 1.929 -2.118 1.00 87.19 77 ALA A C 1
ATOM 593 O O . ALA A 1 77 ? 6.059 2.080 -2.818 1.00 87.19 77 ALA A O 1
ATOM 594 N N . ASN A 1 78 ? 4.650 0.725 -1.710 1.00 87.88 78 ASN A N 1
ATOM 595 C CA . ASN A 1 78 ? 5.383 -0.505 -2.019 1.00 87.88 78 ASN A CA 1
ATOM 596 C C . ASN A 1 78 ? 5.443 -0.791 -3.525 1.00 87.88 78 ASN A C 1
ATOM 598 O O . ASN A 1 78 ? 6.487 -1.201 -4.029 1.00 87.88 78 ASN A O 1
ATOM 602 N N . GLU A 1 79 ? 4.367 -0.535 -4.273 1.00 87.94 79 GLU A N 1
ATOM 603 C CA . GLU A 1 79 ? 4.377 -0.634 -5.740 1.00 87.94 79 GLU A CA 1
ATOM 604 C C . GLU A 1 79 ? 5.399 0.319 -6.379 1.00 87.94 79 GLU A C 1
ATOM 606 O O . GLU A 1 79 ? 6.155 -0.090 -7.264 1.00 87.94 79 GLU A O 1
ATOM 611 N N . VAL A 1 80 ? 5.475 1.567 -5.907 1.00 88.44 80 VAL A N 1
ATOM 612 C CA . VAL A 1 80 ? 6.479 2.535 -6.374 1.00 88.44 80 VAL A CA 1
ATOM 613 C C . VAL A 1 80 ? 7.895 2.048 -6.061 1.00 88.44 80 VAL A C 1
ATOM 615 O O . VAL A 1 80 ? 8.751 2.093 -6.945 1.00 88.44 80 VAL A O 1
ATOM 618 N N . CYS A 1 81 ? 8.142 1.541 -4.850 1.00 83.94 81 CYS A N 1
ATOM 619 C CA . CYS A 1 81 ? 9.441 0.990 -4.457 1.00 83.94 81 CYS A CA 1
ATOM 620 C C . CYS A 1 81 ? 9.860 -0.183 -5.358 1.00 83.94 81 CYS A C 1
ATOM 622 O O . CYS A 1 81 ? 10.961 -0.166 -5.908 1.00 83.94 81 CYS A O 1
ATOM 624 N N . ARG A 1 82 ? 8.961 -1.147 -5.604 1.00 85.06 82 ARG A N 1
ATOM 625 C CA . ARG A 1 82 ? 9.227 -2.278 -6.513 1.00 85.06 82 A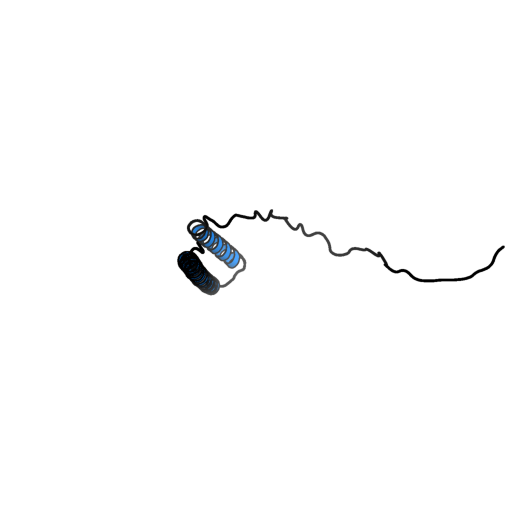RG A CA 1
ATOM 626 C C . ARG A 1 82 ? 9.571 -1.806 -7.924 1.00 85.06 82 ARG A C 1
ATOM 628 O O . ARG A 1 82 ? 10.538 -2.278 -8.515 1.00 85.06 82 ARG A O 1
ATOM 635 N N . SER A 1 83 ? 8.821 -0.839 -8.453 1.00 87.38 83 SER A N 1
ATOM 636 C CA . SER A 1 83 ? 9.091 -0.282 -9.781 1.00 87.38 83 SER A CA 1
ATOM 637 C C . SER A 1 83 ? 10.456 0.416 -9.851 1.00 87.38 83 SER A C 1
ATOM 639 O O . SER A 1 83 ? 11.190 0.243 -10.827 1.00 87.38 83 SER A O 1
ATOM 641 N N . GLN A 1 84 ? 10.842 1.162 -8.811 1.00 85.94 84 GLN A N 1
ATOM 642 C CA . GLN A 1 84 ? 12.172 1.772 -8.734 1.00 85.94 84 GLN A CA 1
ATOM 643 C C . GLN A 1 84 ? 13.285 0.719 -8.716 1.00 85.94 84 GLN A C 1
ATOM 645 O O . GLN A 1 84 ? 14.267 0.864 -9.451 1.00 85.94 84 GLN A O 1
ATOM 650 N N . ASP A 1 85 ? 13.117 -0.359 -7.951 1.00 83.19 85 ASP A N 1
ATOM 651 C CA . ASP A 1 85 ? 14.076 -1.462 -7.907 1.00 83.19 85 ASP A CA 1
ATOM 652 C C . ASP A 1 85 ? 14.213 -2.153 -9.266 1.00 83.19 85 ASP A C 1
ATOM 654 O O . ASP A 1 85 ? 15.329 -2.391 -9.737 1.00 83.19 85 ASP A O 1
ATOM 658 N N . GLU A 1 86 ? 13.104 -2.410 -9.959 1.00 86.00 86 GLU A N 1
ATOM 659 C CA . GLU A 1 86 ? 13.118 -2.978 -11.309 1.00 86.00 86 GLU A CA 1
ATOM 660 C C . GLU A 1 86 ? 13.886 -2.092 -12.298 1.00 86.00 86 GLU A C 1
ATOM 662 O O . GLU A 1 86 ? 14.731 -2.584 -13.061 1.00 86.00 86 GLU A O 1
ATOM 667 N N . ILE A 1 87 ? 13.645 -0.778 -12.260 1.00 89.25 87 ILE A N 1
ATOM 668 C CA . ILE A 1 87 ? 14.347 0.207 -13.091 1.00 89.25 87 ILE A CA 1
ATOM 669 C C . ILE A 1 87 ? 15.841 0.226 -12.751 1.00 89.25 87 ILE A C 1
ATOM 671 O O . ILE A 1 87 ? 16.685 0.203 -13.655 1.00 89.25 87 ILE A O 1
ATOM 675 N N . MET A 1 88 ? 16.196 0.228 -11.467 1.00 88.56 88 MET A N 1
ATOM 676 C CA . MET A 1 88 ? 17.583 0.209 -11.007 1.00 88.56 88 MET A CA 1
ATOM 677 C C . MET A 1 88 ? 18.301 -1.063 -11.472 1.00 88.56 88 MET A C 1
ATOM 679 O O . MET A 1 88 ? 19.400 -0.990 -12.033 1.00 88.56 88 MET A O 1
ATOM 683 N N . GLN A 1 89 ? 17.674 -2.231 -11.327 1.00 87.44 89 GLN A N 1
ATOM 684 C CA . GLN A 1 89 ? 18.230 -3.507 -11.778 1.00 87.44 89 GLN A CA 1
ATOM 685 C C . GLN A 1 89 ? 18.355 -3.567 -13.305 1.00 87.44 89 GLN A C 1
ATOM 687 O O . GLN A 1 89 ? 19.359 -4.054 -13.836 1.00 87.44 89 GLN A O 1
ATOM 692 N N . ALA A 1 90 ? 17.377 -3.049 -14.051 1.00 85.00 90 ALA A N 1
ATOM 693 C CA . ALA A 1 90 ? 17.464 -2.924 -15.505 1.00 85.00 90 ALA A CA 1
ATOM 694 C C . ALA A 1 90 ? 18.625 -2.007 -15.930 1.00 85.00 90 ALA A C 1
ATOM 696 O O . ALA A 1 90 ? 19.384 -2.347 -16.842 1.00 85.00 90 ALA A O 1
ATOM 697 N N . THR A 1 91 ? 18.815 -0.890 -15.229 1.00 87.44 91 THR A N 1
ATOM 698 C CA . THR A 1 91 ? 19.905 0.065 -15.472 1.00 87.44 91 THR A CA 1
ATOM 699 C C . THR A 1 91 ? 21.267 -0.564 -15.185 1.00 87.44 91 THR A C 1
ATOM 701 O O . THR A 1 91 ? 22.154 -0.536 -16.039 1.00 87.44 91 THR A O 1
ATOM 704 N N . LYS A 1 92 ? 21.419 -1.244 -14.042 1.00 85.88 92 LYS A N 1
ATOM 705 C CA . LYS A 1 92 ? 22.637 -1.983 -13.672 1.00 85.88 92 LYS A CA 1
ATOM 706 C C . LYS A 1 92 ? 22.998 -3.047 -14.712 1.00 85.88 92 LYS A C 1
ATOM 708 O O . LYS A 1 92 ? 24.167 -3.185 -15.072 1.00 85.88 92 LYS A O 1
ATOM 713 N N . ARG A 1 93 ? 22.003 -3.771 -15.241 1.00 83.44 93 ARG A N 1
ATOM 714 C CA . ARG A 1 93 ? 22.198 -4.749 -16.327 1.00 83.44 93 ARG A CA 1
ATOM 715 C C . ARG A 1 93 ? 22.674 -4.092 -17.624 1.00 83.44 93 ARG A C 1
ATOM 717 O O . ARG A 1 93 ? 23.581 -4.627 -18.258 1.00 83.44 93 ARG A O 1
ATOM 724 N N . LYS A 1 94 ? 22.113 -2.941 -18.012 1.00 80.31 94 LYS A N 1
ATOM 725 C CA . LYS A 1 94 ? 22.556 -2.192 -19.204 1.00 80.31 94 LYS A CA 1
ATOM 726 C C . LYS A 1 94 ? 24.000 -1.711 -19.075 1.00 80.31 94 LYS A C 1
ATOM 728 O O . LYS A 1 94 ? 24.778 -1.935 -19.995 1.00 80.31 94 LYS A O 1
ATOM 733 N N . ILE A 1 95 ? 24.375 -1.139 -17.929 1.00 81.94 95 ILE A N 1
ATOM 734 C CA . ILE A 1 95 ? 25.750 -0.682 -17.668 1.00 81.94 95 ILE A CA 1
ATOM 735 C C . ILE A 1 95 ? 26.735 -1.852 -17.772 1.00 81.94 95 ILE A C 1
ATOM 737 O O . ILE A 1 95 ? 27.725 -1.749 -18.487 1.00 81.94 95 ILE A O 1
ATOM 741 N N . LYS A 1 96 ? 26.436 -2.994 -17.137 1.00 74.69 96 LYS A N 1
ATOM 742 C CA . LYS A 1 96 ? 27.288 -4.194 -17.215 1.00 74.69 96 LYS A CA 1
ATOM 743 C C . LYS A 1 96 ? 27.476 -4.717 -18.644 1.00 74.69 96 LYS A C 1
ATOM 745 O O . LYS A 1 96 ? 28.555 -5.192 -18.964 1.00 74.69 96 LYS A O 1
ATOM 750 N N . ARG A 1 97 ? 26.447 -4.644 -19.499 1.00 72.19 97 ARG A N 1
ATOM 751 C CA . ARG A 1 97 ? 26.538 -5.077 -20.909 1.00 72.19 97 ARG A CA 1
ATOM 752 C C . ARG A 1 97 ? 27.246 -4.063 -21.811 1.00 72.19 97 ARG A C 1
ATOM 754 O O . ARG A 1 97 ? 27.751 -4.455 -22.853 1.00 72.19 97 ARG A O 1
ATOM 761 N N . GLY A 1 98 ? 27.244 -2.785 -21.435 1.00 62.28 98 GLY A N 1
ATOM 762 C CA . GLY A 1 98 ? 27.883 -1.698 -22.178 1.00 62.28 98 GLY A CA 1
ATOM 763 C C . GLY A 1 98 ? 29.341 -1.436 -21.796 1.00 62.28 98 GLY A C 1
ATOM 764 O O . GLY A 1 98 ? 29.956 -0.561 -22.398 1.00 62.28 98 GLY A O 1
ATOM 765 N N . GLN A 1 99 ? 29.903 -2.156 -20.817 1.00 56.34 99 GLN A N 1
ATOM 766 C CA . GLN A 1 99 ? 31.337 -2.079 -20.556 1.00 56.34 99 GLN A CA 1
ATOM 767 C C . GLN A 1 99 ? 32.094 -2.779 -21.695 1.00 56.34 99 GLN A C 1
ATOM 769 O O . GLN A 1 99 ? 31.856 -3.968 -21.924 1.00 56.34 99 GLN A O 1
ATOM 774 N N . PRO A 1 100 ? 32.986 -2.078 -22.422 1.00 53.44 100 PRO A N 1
ATOM 775 C CA . PRO A 1 100 ? 33.877 -2.745 -23.355 1.00 53.44 100 PRO A CA 1
ATOM 776 C C . PRO A 1 100 ? 34.713 -3.746 -22.558 1.00 53.44 100 PRO A C 1
ATOM 778 O O . PRO A 1 100 ? 35.300 -3.388 -21.536 1.00 53.44 100 PRO A O 1
ATOM 781 N N . GLN A 1 101 ? 34.742 -5.005 -23.002 1.00 52.53 101 GLN A N 1
ATOM 782 C CA . GLN A 1 101 ? 35.748 -5.934 -22.505 1.00 52.53 101 GLN A CA 1
ATOM 783 C C . GLN A 1 101 ? 37.101 -5.333 -22.872 1.00 52.53 101 GLN A C 1
ATOM 785 O O . GLN A 1 101 ? 37.418 -5.202 -24.053 1.00 52.53 101 GLN A O 1
ATOM 790 N N . VAL A 1 102 ? 37.844 -4.887 -21.861 1.00 54.50 102 VAL A N 1
ATOM 791 C CA . VAL A 1 102 ? 39.247 -4.522 -22.018 1.00 54.50 102 VAL A CA 1
ATOM 792 C C . VAL A 1 102 ? 39.964 -5.831 -22.343 1.00 54.50 102 VAL A C 1
ATOM 794 O O . VAL A 1 102 ? 40.145 -6.667 -21.458 1.00 54.50 102 VAL A O 1
ATOM 797 N N . VAL A 1 103 ? 40.223 -6.041 -23.634 1.00 46.38 103 VAL A N 1
ATOM 798 C CA . VAL A 1 103 ? 41.115 -7.078 -24.172 1.00 46.38 103 VAL A CA 1
ATOM 799 C C . VAL A 1 103 ? 42.530 -6.527 -24.161 1.00 46.38 103 VAL A C 1
ATOM 801 O O . VAL A 1 103 ? 42.686 -5.349 -24.558 1.00 46.38 103 VAL A O 1
#

Radius of gyration: 28.55 Å; chains: 1; bounding box: 68×29×86 Å

pLDDT: mean 70.57, std 20.7, range [38.84, 95.88]

Foldseek 3Di:
DDDDDDDDDDDDDPDDDDDDDDDDPPPDPPDPDDDDPCPVVVVVVLVVVLVVQLVVCVVVVHDSVVSVVVSVVVVVVVVVVVVVVVVVVVVVVVVVVPDPPPD

Secondary structure (DSSP, 8-state):
----------------------------------SSSHHHHHHHHHHHHHHHHHHHHHHTT--HHHHHHHHHHHHHHHHHHHHHHHHHHHHHHHHHHHS----

Organism: Baudoinia panamericana (strain UAMH 10762) (NCBI:txid717646)